Protein AF-A0A261B2J0-F1 (afdb_monomer_lite)

Structure (mmCIF, N/CA/C/O backbone):
data_AF-A0A261B2J0-F1
#
_entry.id   AF-A0A261B2J0-F1
#
loop_
_atom_site.group_PDB
_atom_site.id
_atom_site.type_symbol
_atom_site.label_atom_id
_atom_site.label_alt_id
_atom_site.label_comp_id
_atom_site.label_asym_id
_atom_site.label_entity_id
_atom_site.label_seq_id
_atom_site.pdbx_PDB_ins_code
_atom_site.Cartn_x
_atom_site.Cartn_y
_atom_site.Cartn_z
_atom_site.occupancy
_atom_site.B_iso_or_equiv
_atom_site.auth_seq_id
_atom_site.auth_comp_id
_atom_site.auth_asym_id
_atom_site.auth_atom_id
_atom_site.pdbx_PDB_model_num
ATOM 1 N N . MET A 1 1 ? -13.465 -10.242 9.540 1.00 48.06 1 MET A N 1
ATOM 2 C CA . MET A 1 1 ? -13.578 -9.423 8.308 1.00 48.06 1 MET A CA 1
ATOM 3 C C . MET A 1 1 ? -13.293 -7.939 8.554 1.00 48.06 1 MET A C 1
ATOM 5 O O . MET A 1 1 ? -12.699 -7.315 7.693 1.00 48.06 1 MET A O 1
ATOM 9 N N . GLN A 1 2 ? -13.593 -7.415 9.744 1.00 47.44 2 GLN A N 1
ATOM 10 C CA . GLN A 1 2 ? -13.411 -6.009 10.156 1.00 47.44 2 GLN A CA 1
ATOM 11 C C . GLN A 1 2 ? -11.952 -5.491 10.041 1.00 47.44 2 GLN A C 1
ATOM 13 O O . GLN A 1 2 ? -11.696 -4.393 9.567 1.00 47.44 2 GLN A O 1
ATOM 18 N N . TYR A 1 3 ? -10.954 -6.324 10.363 1.00 49.53 3 TYR A N 1
ATOM 19 C CA . TYR A 1 3 ? -9.532 -5.931 10.310 1.00 49.53 3 TYR A CA 1
ATOM 20 C C . TYR A 1 3 ? -8.932 -5.807 8.899 1.00 49.53 3 TYR A C 1
ATOM 22 O O . TYR A 1 3 ? -7.860 -5.228 8.753 1.00 49.53 3 TYR A O 1
ATOM 30 N N . MET A 1 4 ? -9.575 -6.361 7.861 1.00 52.12 4 MET A N 1
ATOM 31 C CA . MET A 1 4 ? -9.049 -6.270 6.487 1.00 52.12 4 MET A CA 1
ATOM 32 C C . MET A 1 4 ? -9.336 -4.914 5.834 1.00 52.12 4 MET A C 1
ATOM 34 O O . MET A 1 4 ? -8.642 -4.553 4.890 1.00 52.12 4 MET A O 1
ATOM 38 N N . LEU A 1 5 ? -10.332 -4.179 6.337 1.00 56.09 5 LEU A N 1
ATOM 39 C CA . LEU A 1 5 ? -10.784 -2.901 5.784 1.00 56.09 5 LEU A CA 1
ATOM 40 C C . LEU A 1 5 ? -9.900 -1.726 6.248 1.00 56.09 5 LEU A C 1
ATOM 42 O O . LEU A 1 5 ? -9.688 -0.773 5.511 1.00 56.09 5 LEU A O 1
ATOM 46 N N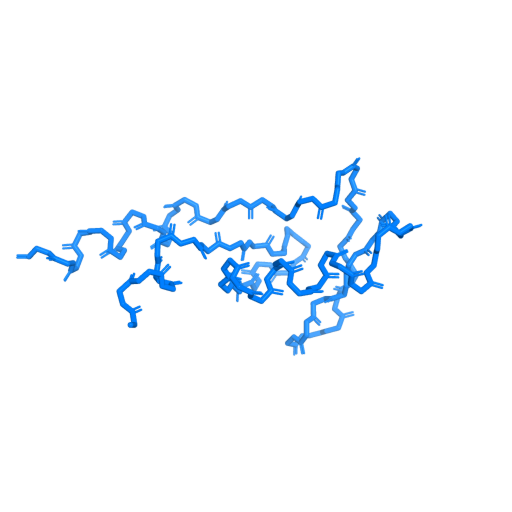 . ARG A 1 6 ? -9.284 -1.831 7.434 1.00 61.84 6 ARG A N 1
ATOM 47 C CA . ARG A 1 6 ? -8.509 -0.744 8.074 1.00 61.84 6 ARG A CA 1
ATOM 48 C C . ARG A 1 6 ? -7.079 -0.565 7.565 1.00 61.84 6 ARG A C 1
ATOM 50 O O . ARG A 1 6 ? -6.357 0.337 7.987 1.00 61.84 6 ARG A O 1
ATOM 57 N N . GLY A 1 7 ? -6.631 -1.440 6.676 1.00 71.94 7 GLY A N 1
ATOM 58 C CA . GLY A 1 7 ? -5.296 -1.377 6.106 1.00 71.94 7 GLY A CA 1
ATOM 59 C C . GLY A 1 7 ? -5.379 -1.589 4.613 1.00 71.94 7 GLY A C 1
ATOM 60 O O . GLY A 1 7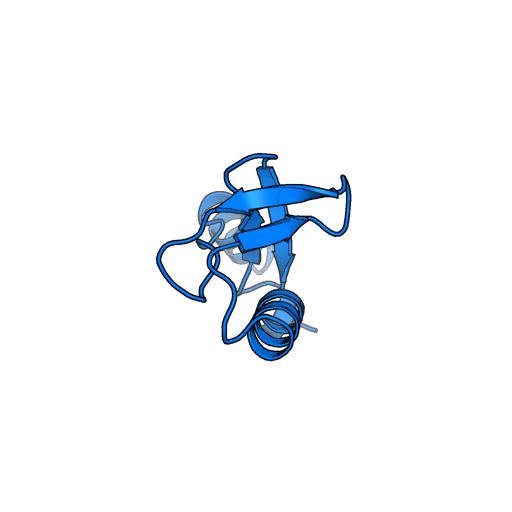 ? -5.373 -2.724 4.159 1.00 71.94 7 GLY A O 1
ATOM 61 N N . GLN A 1 8 ? -5.463 -0.495 3.864 1.00 87.81 8 GLN A N 1
ATOM 62 C CA . GLN A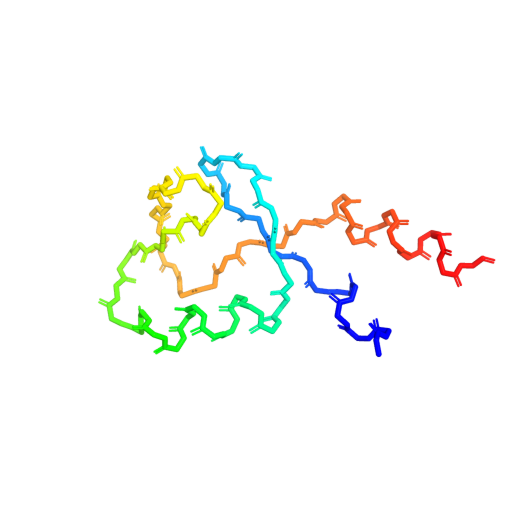 1 8 ? -5.434 -0.513 2.407 1.00 87.81 8 GLN A CA 1
ATOM 63 C C . GLN A 1 8 ? -4.117 0.094 1.942 1.00 87.81 8 GLN A C 1
ATOM 65 O O . GLN A 1 8 ? -3.783 1.212 2.329 1.00 87.81 8 GLN A O 1
ATOM 70 N N . GLN A 1 9 ? -3.362 -0.632 1.124 1.00 91.62 9 GLN A N 1
ATOM 71 C CA . GLN A 1 9 ? -2.195 -0.119 0.417 1.00 91.62 9 GLN A CA 1
ATOM 72 C C . GLN A 1 9 ? -2.512 0.158 -1.040 1.00 91.62 9 GLN A C 1
ATOM 74 O O . GLN A 1 9 ? -3.303 -0.560 -1.639 1.00 91.62 9 GLN A O 1
ATOM 79 N N . VAL A 1 10 ? -1.835 1.141 -1.626 1.00 92.62 10 VAL A N 1
ATOM 80 C CA . VAL A 1 10 ? -2.000 1.536 -3.026 1.00 92.62 10 VAL A CA 1
ATOM 81 C C . VAL A 1 10 ? -0.697 1.389 -3.809 1.00 92.62 10 VAL A C 1
ATOM 83 O O . VAL A 1 10 ? 0.390 1.715 -3.333 1.00 92.62 10 VAL A O 1
ATOM 86 N N . PHE A 1 11 ? -0.800 0.904 -5.044 1.00 93.00 11 PHE A N 1
ATOM 87 C CA . PHE A 1 11 ? 0.295 0.913 -6.009 1.00 93.00 11 PHE A CA 1
ATOM 88 C C . PHE A 1 11 ? 0.364 2.293 -6.667 1.00 93.00 11 PHE A C 1
ATOM 90 O O . PHE A 1 11 ? -0.432 2.590 -7.553 1.00 93.00 11 PHE A O 1
ATOM 97 N N . LYS A 1 12 ? 1.313 3.143 -6.255 1.00 90.88 12 LYS A N 1
ATOM 98 C CA . LYS A 1 12 ? 1.409 4.541 -6.729 1.00 90.88 12 LYS A CA 1
ATOM 99 C C . LYS A 1 12 ? 1.464 4.702 -8.257 1.00 90.88 12 LYS A C 1
ATOM 101 O O . LYS A 1 12 ? 0.991 5.705 -8.769 1.00 90.88 12 LYS A O 1
ATOM 106 N N . GLU A 1 13 ? 1.980 3.709 -8.983 1.00 92.94 13 GLU A N 1
ATOM 107 C CA . GLU A 1 13 ? 2.125 3.787 -10.443 1.00 92.94 13 GLU A CA 1
ATOM 108 C C . GLU A 1 13 ? 0.830 3.460 -11.214 1.00 92.94 13 GLU A C 1
ATOM 110 O O . GLU A 1 13 ? 0.744 3.753 -12.409 1.00 92.94 13 GLU A O 1
ATOM 115 N N . CYS A 1 14 ? -0.160 2.811 -10.579 1.00 94.56 14 CYS A N 1
ATOM 116 C CA . CYS A 1 14 ? -1.436 2.441 -11.219 1.00 94.56 14 CYS A CA 1
ATOM 117 C C . CYS A 1 14 ? -2.706 2.750 -10.410 1.00 94.56 14 CYS A C 1
ATOM 119 O O . CYS A 1 14 ? -3.795 2.556 -10.937 1.00 94.56 14 CYS A O 1
ATOM 121 N N . GLY A 1 15 ? -2.607 3.172 -9.150 1.00 92.94 15 GLY A N 1
ATOM 122 C CA . GLY A 1 15 ? -3.754 3.512 -8.299 1.00 92.94 15 GLY A CA 1
ATOM 123 C C . GLY A 1 15 ? -4.548 2.323 -7.741 1.00 92.94 15 GLY A C 1
ATOM 124 O O . GLY A 1 15 ? -5.407 2.515 -6.881 1.00 92.94 15 GLY A O 1
ATOM 125 N N . HIS A 1 16 ? -4.259 1.084 -8.154 1.00 95.00 16 HIS A N 1
ATOM 126 C CA . HIS A 1 16 ? -4.922 -0.090 -7.584 1.00 95.00 16 HIS A CA 1
ATOM 127 C C . HIS A 1 16 ? -4.579 -0.253 -6.107 1.00 95.00 16 HIS A C 1
ATOM 129 O O . HIS A 1 16 ? -3.441 -0.019 -5.696 1.00 95.00 16 HIS A O 1
ATOM 135 N N . SER A 1 17 ? -5.561 -0.691 -5.323 1.00 92.19 17 SER A N 1
ATOM 136 C CA . SER A 1 17 ? -5.399 -0.919 -3.890 1.00 92.19 17 SER A CA 1
ATOM 137 C C . SER A 1 17 ? -5.523 -2.395 -3.525 1.00 92.19 17 SER A C 1
ATOM 139 O O . SER A 1 17 ? -6.230 -3.153 -4.185 1.00 92.19 17 SER A O 1
ATOM 141 N N . ILE A 1 18 ? -4.832 -2.800 -2.465 1.00 91.06 18 ILE A N 1
ATOM 142 C CA . ILE A 1 18 ? -4.894 -4.134 -1.860 1.00 91.06 18 ILE A CA 1
ATOM 143 C C . ILE A 1 18 ? -4.955 -4.001 -0.339 1.00 91.06 18 ILE A C 1
ATOM 145 O O . ILE A 1 18 ? -4.544 -2.980 0.202 1.00 91.06 18 ILE A O 1
ATOM 149 N N . CYS A 1 19 ? -5.413 -5.042 0.353 1.00 90.00 19 CYS A N 1
ATOM 150 C CA . CYS A 1 19 ? -5.442 -5.039 1.813 1.00 90.00 19 CYS A CA 1
ATOM 151 C C . CYS A 1 19 ? -4.073 -5.331 2.443 1.00 90.00 19 CYS A C 1
ATOM 153 O O . CYS A 1 19 ? -3.193 -5.931 1.816 1.00 90.00 19 CYS A O 1
ATOM 155 N N . ASP A 1 20 ? -3.945 -5.014 3.731 1.00 86.44 20 ASP A N 1
ATOM 156 C CA . ASP A 1 20 ? -2.717 -5.143 4.522 1.00 86.44 20 ASP A CA 1
ATOM 157 C C . ASP A 1 20 ? -2.183 -6.570 4.548 1.00 86.44 20 ASP A C 1
ATOM 159 O O . ASP A 1 20 ? -0.987 -6.810 4.379 1.00 86.44 20 ASP A O 1
ATOM 163 N N . ALA A 1 21 ? -3.088 -7.546 4.627 1.00 88.12 21 ALA A N 1
ATOM 164 C CA . ALA A 1 21 ? -2.734 -8.957 4.544 1.00 88.12 21 ALA A CA 1
ATOM 165 C C . ALA A 1 21 ? -2.099 -9.307 3.184 1.00 88.12 21 ALA A C 1
ATOM 167 O O . ALA A 1 21 ? -1.106 -10.038 3.121 1.00 88.12 21 ALA A O 1
ATOM 168 N N . CYS A 1 22 ? -2.652 -8.784 2.086 1.00 90.12 22 CYS A N 1
ATOM 169 C CA . CYS A 1 22 ? -2.111 -8.986 0.744 1.00 90.12 22 CYS A CA 1
ATOM 170 C C . CYS A 1 22 ? -0.772 -8.264 0.564 1.00 90.12 22 CYS A C 1
ATOM 172 O O . CYS A 1 22 ? 0.174 -8.873 0.059 1.00 90.12 22 CYS A O 1
ATOM 174 N N . ALA A 1 23 ? -0.645 -7.022 1.036 1.00 88.12 23 ALA A N 1
ATOM 175 C CA . ALA A 1 23 ? 0.617 -6.295 0.984 1.00 88.12 23 ALA A CA 1
ATOM 176 C C . ALA A 1 23 ? 1.702 -6.976 1.826 1.00 88.12 23 ALA A C 1
ATOM 178 O O . ALA A 1 23 ? 2.844 -7.080 1.383 1.00 88.12 23 ALA A O 1
ATOM 179 N N . GLY A 1 24 ? 1.374 -7.487 3.014 1.00 86.50 24 GLY A N 1
ATOM 180 C CA . GLY A 1 24 ? 2.300 -8.241 3.859 1.00 86.50 24 GLY A CA 1
ATOM 181 C C . GLY A 1 24 ? 2.787 -9.534 3.198 1.00 86.50 24 GLY A C 1
ATOM 182 O O . GLY A 1 24 ? 3.970 -9.871 3.292 1.00 86.50 24 GLY A O 1
ATOM 183 N N . ARG A 1 25 ? 1.913 -10.246 2.473 1.00 88.56 25 ARG A N 1
ATOM 184 C CA . ARG A 1 25 ? 2.302 -11.419 1.666 1.00 88.56 25 ARG A CA 1
ATOM 185 C C . ARG A 1 25 ? 3.230 -11.037 0.512 1.00 88.56 25 ARG A C 1
ATOM 187 O O . ARG A 1 25 ? 4.285 -11.649 0.365 1.00 88.56 25 ARG A O 1
ATOM 194 N N . LEU A 1 26 ? 2.887 -10.000 -0.252 1.00 86.06 26 LEU A N 1
ATOM 195 C CA . LEU A 1 26 ? 3.710 -9.512 -1.367 1.00 86.06 26 LEU A CA 1
ATOM 196 C C . LEU A 1 26 ? 5.100 -9.060 -0.911 1.00 86.06 26 LEU A C 1
ATOM 198 O O . LEU A 1 26 ? 6.091 -9.348 -1.578 1.00 86.06 26 LEU A O 1
ATOM 202 N N . GLN A 1 27 ? 5.182 -8.416 0.250 1.00 80.88 27 GLN A N 1
ATOM 203 C CA . GLN A 1 27 ? 6.442 -8.011 0.872 1.00 80.88 27 GLN A CA 1
ATOM 204 C C . GLN A 1 27 ? 7.321 -9.195 1.260 1.00 80.88 27 GLN A C 1
ATOM 206 O O . GLN A 1 27 ? 8.526 -9.172 1.028 1.00 80.88 27 GLN A O 1
ATOM 211 N N . LYS A 1 28 ? 6.729 -10.254 1.826 1.00 83.50 28 LYS A N 1
ATOM 212 C CA . LYS A 1 28 ? 7.464 -11.474 2.189 1.00 83.50 28 LYS A CA 1
ATOM 213 C C . LYS A 1 28 ? 8.035 -12.191 0.963 1.00 83.50 28 LYS A C 1
ATOM 215 O O . LYS A 1 28 ? 9.152 -12.689 1.043 1.00 83.50 28 LYS A O 1
ATOM 220 N N . LEU A 1 29 ? 7.305 -12.204 -0.154 1.00 81.38 29 LEU A N 1
ATOM 221 C CA . LEU A 1 29 ? 7.766 -12.802 -1.414 1.00 81.38 29 LEU A CA 1
ATOM 222 C C . LEU A 1 29 ? 8.898 -12.002 -2.075 1.00 81.3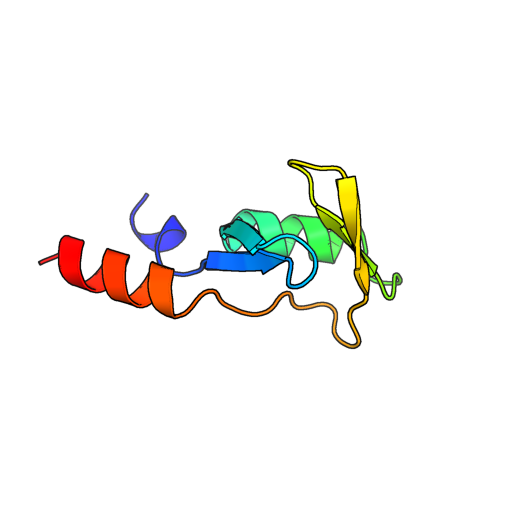8 29 LEU A C 1
ATOM 224 O O . LEU A 1 29 ? 9.726 -12.572 -2.777 1.00 81.38 29 LEU A O 1
ATOM 228 N N . ASN A 1 30 ? 8.951 -10.691 -1.837 1.00 75.19 30 ASN A N 1
ATOM 229 C CA . ASN A 1 30 ? 9.843 -9.767 -2.537 1.00 75.19 30 ASN A CA 1
ATOM 230 C C . ASN A 1 30 ? 10.862 -9.088 -1.605 1.00 75.19 30 ASN A C 1
ATOM 232 O O . ASN A 1 30 ? 11.308 -7.984 -1.900 1.00 75.19 30 ASN A O 1
ATOM 236 N N . ARG A 1 31 ? 11.255 -9.736 -0.495 1.00 68.12 31 ARG A N 1
ATOM 237 C CA . ARG A 1 31 ? 12.105 -9.145 0.568 1.00 68.12 31 ARG A CA 1
ATOM 238 C C . ARG A 1 31 ? 13.401 -8.477 0.085 1.00 68.12 31 ARG A C 1
ATOM 240 O O . ARG A 1 31 ? 13.853 -7.545 0.735 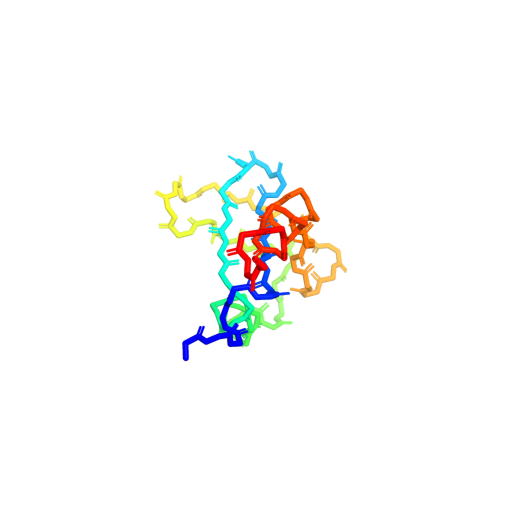1.00 68.12 31 ARG A O 1
ATOM 247 N N . ASN A 1 32 ? 13.953 -8.912 -1.049 1.00 71.75 32 ASN A N 1
ATOM 248 C CA . ASN A 1 32 ? 15.193 -8.375 -1.627 1.00 71.75 32 ASN A CA 1
ATOM 249 C C . ASN A 1 32 ? 14.972 -7.607 -2.944 1.00 71.75 32 ASN A C 1
ATOM 251 O O . ASN A 1 32 ? 15.928 -7.362 -3.678 1.00 71.75 32 ASN A O 1
ATOM 255 N N . ARG A 1 33 ? 13.726 -7.266 -3.298 1.00 74.44 33 ARG A N 1
ATOM 256 C CA . ARG A 1 33 ? 13.415 -6.531 -4.531 1.00 74.44 33 ARG A CA 1
ATOM 257 C C . ARG A 1 33 ? 13.061 -5.083 -4.217 1.00 74.44 33 ARG A C 1
ATOM 259 O O . ARG A 1 33 ? 12.239 -4.806 -3.353 1.00 74.44 33 ARG A O 1
ATOM 266 N N . LEU A 1 34 ? 13.617 -4.168 -5.007 1.00 82.94 34 LEU A N 1
ATOM 267 C CA . LEU A 1 34 ? 13.299 -2.732 -4.988 1.00 82.94 34 LEU A CA 1
ATOM 268 C C . LEU A 1 34 ? 12.023 -2.397 -5.786 1.00 82.94 34 LEU A C 1
ATOM 270 O O . LEU A 1 34 ? 11.801 -1.258 -6.197 1.00 82.94 34 LEU A O 1
ATOM 274 N N . HIS A 1 35 ? 11.200 -3.405 -6.076 1.00 87.19 35 HIS A N 1
ATOM 275 C CA . HIS A 1 35 ? 9.957 -3.244 -6.812 1.00 87.19 35 HIS A CA 1
ATOM 276 C C . HIS A 1 35 ? 8.930 -4.299 -6.406 1.00 87.19 35 HIS A C 1
ATOM 278 O O . HIS A 1 35 ? 9.270 -5.405 -5.980 1.00 87.19 35 HIS A O 1
ATOM 284 N N . VAL A 1 36 ? 7.662 -3.959 -6.611 1.00 88.69 36 VAL A N 1
ATOM 285 C CA . VAL A 1 36 ? 6.520 -4.864 -6.483 1.00 88.69 36 VAL A CA 1
ATOM 286 C C . VAL A 1 36 ? 5.643 -4.751 -7.723 1.00 88.69 36 VAL A C 1
ATOM 288 O O . VAL A 1 36 ? 5.527 -3.682 -8.319 1.00 88.69 36 VAL A O 1
ATOM 291 N N . VAL A 1 37 ? 5.040 -5.864 -8.127 1.00 90.25 37 VAL A N 1
ATOM 292 C CA . VAL A 1 37 ? 4.168 -5.925 -9.302 1.00 90.25 37 VAL A CA 1
ATOM 293 C C . VAL A 1 37 ? 2.720 -5.871 -8.837 1.00 90.25 37 VAL A C 1
ATOM 295 O O . VAL A 1 37 ? 2.326 -6.620 -7.942 1.00 90.25 37 VAL A O 1
ATOM 298 N N . CYS A 1 38 ? 1.933 -4.976 -9.431 1.00 91.19 38 CYS A N 1
ATOM 299 C CA . CYS A 1 38 ? 0.500 -4.923 -9.184 1.00 91.19 38 CYS A CA 1
ATOM 300 C C . CYS A 1 38 ? -0.163 -6.219 -9.683 1.00 91.19 38 CYS A C 1
ATOM 302 O O . CYS A 1 38 ? -0.059 -6.508 -10.873 1.00 91.19 38 CYS A O 1
ATOM 304 N N . PRO A 1 39 ? -0.883 -6.976 -8.837 1.00 91.69 39 PRO A N 1
ATOM 305 C CA . PRO A 1 39 ? -1.514 -8.228 -9.256 1.00 91.69 39 PRO A CA 1
ATOM 306 C C . PRO A 1 39 ? -2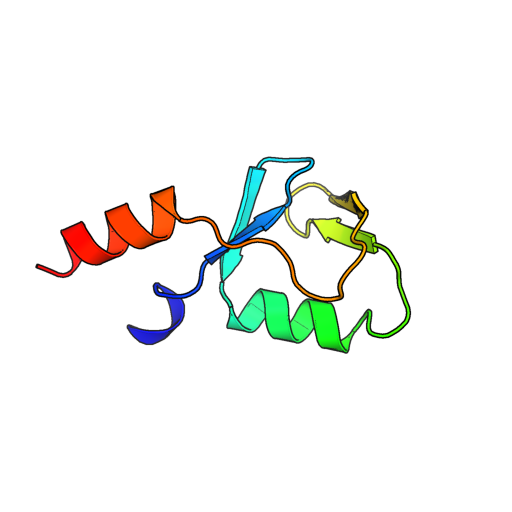.696 -8.020 -10.215 1.00 91.69 39 PRO A C 1
ATOM 308 O O . PRO A 1 39 ? -3.089 -8.953 -10.904 1.00 91.69 39 PRO A O 1
ATOM 311 N N . THR A 1 40 ? -3.267 -6.813 -10.264 1.00 94.12 40 THR A N 1
ATOM 312 C CA . THR A 1 40 ? -4.434 -6.500 -11.102 1.00 94.12 40 THR A CA 1
ATOM 313 C C . THR A 1 40 ? -4.043 -6.165 -12.538 1.00 94.12 40 THR A C 1
ATOM 315 O O . THR A 1 40 ? -4.714 -6.581 -13.473 1.00 94.12 40 THR A O 1
ATOM 318 N N . CYS A 1 41 ? -2.971 -5.390 -12.725 1.00 96.12 41 CYS A N 1
ATOM 319 C CA . CYS A 1 41 ? -2.598 -4.854 -14.040 1.00 96.12 41 CYS A CA 1
ATOM 320 C C . CYS A 1 41 ? -1.127 -5.063 -14.416 1.00 96.12 41 CYS A C 1
ATOM 322 O O . CYS A 1 41 ? -0.663 -4.502 -15.404 1.00 96.12 41 CYS A O 1
ATOM 324 N N . ASN A 1 42 ? -0.374 -5.821 -13.615 1.00 93.69 42 ASN A N 1
ATOM 325 C CA . ASN A 1 42 ? 1.046 -6.128 -13.809 1.00 93.69 42 ASN A CA 1
ATOM 326 C C . ASN A 1 42 ? 1.981 -4.912 -13.899 1.00 93.69 42 ASN A C 1
ATOM 328 O O . ASN A 1 42 ? 3.153 -5.051 -14.250 1.00 93.69 42 ASN A O 1
ATOM 332 N N . ARG A 1 43 ? 1.510 -3.712 -13.534 1.00 95.19 43 ARG A N 1
ATOM 333 C CA . ARG A 1 43 ? 2.366 -2.528 -13.495 1.00 95.19 43 ARG A CA 1
ATOM 334 C C . ARG A 1 43 ? 3.392 -2.647 -12.369 1.00 95.19 43 ARG A C 1
ATOM 336 O O . ARG A 1 43 ? 3.044 -2.925 -11.219 1.00 95.19 43 ARG A O 1
ATOM 343 N N . ILE A 1 44 ? 4.652 -2.404 -12.714 1.00 91.38 44 ILE A N 1
ATOM 344 C CA . ILE A 1 44 ? 5.774 -2.381 -11.777 1.00 91.38 44 ILE A CA 1
ATOM 345 C C . ILE A 1 44 ? 5.705 -1.088 -10.966 1.00 91.38 44 ILE A C 1
ATOM 347 O O . ILE A 1 44 ? 5.582 -0.005 -11.525 1.00 91.38 44 ILE A O 1
ATOM 351 N N . THR A 1 45 ? 5.787 -1.206 -9.645 1.00 89.31 45 THR A N 1
ATOM 352 C CA . THR A 1 45 ? 5.937 -0.083 -8.719 1.00 89.31 45 THR A CA 1
ATOM 353 C C . THR A 1 45 ? 7.300 -0.169 -8.056 1.00 89.31 45 THR A C 1
ATOM 355 O O . THR A 1 45 ? 7.571 -1.110 -7.309 1.00 89.31 45 THR A O 1
ATOM 358 N N . HIS A 1 46 ? 8.154 0.818 -8.321 1.00 87.50 46 HIS A N 1
ATOM 359 C CA . HIS A 1 46 ? 9.454 0.938 -7.666 1.00 87.50 46 HIS A CA 1
ATOM 360 C C . HIS A 1 46 ? 9.281 1.469 -6.249 1.00 87.50 46 HIS A C 1
ATOM 362 O O . HIS A 1 46 ? 8.586 2.468 -6.021 1.00 87.50 46 HIS A O 1
ATOM 368 N N . THR A 1 47 ? 9.915 0.796 -5.298 1.00 78.31 47 THR A N 1
ATOM 369 C CA . THR A 1 47 ? 9.776 1.115 -3.887 1.00 78.31 47 THR A CA 1
ATOM 370 C C . THR A 1 47 ? 11.129 1.131 -3.190 1.00 78.31 47 THR A C 1
ATOM 372 O O . THR A 1 47 ? 11.934 0.214 -3.324 1.00 78.31 47 THR A O 1
ATOM 375 N N . ASN A 1 48 ? 11.365 2.205 -2.439 1.00 73.44 48 ASN A N 1
ATOM 376 C CA . ASN A 1 48 ? 12.593 2.418 -1.668 1.00 73.44 48 ASN A CA 1
ATOM 377 C C . ASN A 1 48 ? 12.498 1.758 -0.282 1.00 73.44 48 ASN A C 1
ATOM 379 O O . ASN A 1 48 ? 13.484 1.658 0.439 1.00 73.44 48 ASN A O 1
ATOM 383 N N . SER A 1 49 ? 11.293 1.326 0.096 1.00 67.94 49 SER A N 1
ATOM 384 C CA . SER A 1 49 ? 11.016 0.538 1.291 1.00 67.94 49 SER A CA 1
ATOM 385 C C . SER A 1 49 ? 10.248 -0.715 0.886 1.00 67.94 49 SER A C 1
ATOM 387 O O . SER A 1 49 ? 9.576 -0.734 -0.138 1.00 67.94 49 SER A O 1
ATOM 389 N N . TYR A 1 50 ? 10.270 -1.768 1.685 1.00 67.19 50 TYR A N 1
ATOM 390 C CA . TYR A 1 50 ? 9.426 -2.932 1.409 1.00 67.19 50 TYR A CA 1
ATOM 391 C C . TYR A 1 50 ? 7.923 -2.576 1.482 1.00 67.19 50 TYR A C 1
ATOM 393 O O . TYR A 1 50 ? 7.110 -3.223 0.834 1.00 67.19 50 TYR A O 1
ATOM 401 N N . LYS A 1 51 ? 7.528 -1.506 2.183 1.00 76.94 51 LYS A N 1
ATOM 402 C CA . LYS A 1 51 ? 6.118 -1.159 2.404 1.00 76.94 51 LYS A CA 1
ATOM 403 C C . LYS A 1 51 ? 5.523 -0.355 1.248 1.00 76.94 51 LYS A C 1
ATOM 405 O O . LYS A 1 51 ? 6.041 0.697 0.877 1.00 76.94 51 LYS A O 1
ATOM 410 N N . LEU A 1 52 ? 4.379 -0.822 0.747 1.00 85.50 52 LEU A N 1
ATOM 411 C CA . LEU A 1 52 ? 3.494 -0.026 -0.102 1.00 85.50 52 LEU A CA 1
ATOM 412 C C . LEU A 1 52 ? 2.825 1.094 0.724 1.00 85.50 52 LEU A C 1
ATOM 414 O O . LEU A 1 52 ? 2.512 0.872 1.900 1.00 85.50 52 LEU A O 1
ATOM 418 N N . PRO A 1 53 ? 2.588 2.279 0.135 1.00 88.88 53 PRO A N 1
ATOM 419 C CA . PRO A 1 53 ? 1.925 3.385 0.818 1.00 88.88 53 PRO A CA 1
ATOM 420 C C . PRO A 1 53 ? 0.466 3.049 1.140 1.00 88.88 53 PRO A C 1
ATOM 422 O O . PRO A 1 53 ? -0.182 2.310 0.399 1.00 88.88 53 PRO A O 1
ATOM 425 N N . LYS A 1 54 ? -0.057 3.611 2.235 1.00 89.81 54 LYS A N 1
ATOM 426 C CA . LYS A 1 54 ? -1.474 3.486 2.602 1.00 89.81 54 LYS A CA 1
ATOM 427 C C . LYS A 1 54 ? -2.365 4.317 1.673 1.00 89.81 54 LYS A C 1
ATOM 429 O O . LYS A 1 54 ? -1.979 5.406 1.259 1.00 89.81 54 LYS A O 1
ATOM 434 N N . ASN A 1 55 ? -3.570 3.826 1.403 1.00 90.25 55 ASN A N 1
ATOM 435 C CA . ASN A 1 55 ? -4.638 4.576 0.750 1.00 90.25 55 ASN A CA 1
ATOM 436 C C . ASN A 1 55 ? -5.513 5.256 1.814 1.00 90.25 55 ASN A C 1
ATOM 438 O O . ASN A 1 55 ? -6.524 4.696 2.231 1.00 90.25 55 ASN A O 1
ATOM 442 N N . TYR A 1 56 ? -5.099 6.437 2.280 1.00 88.88 56 TYR A N 1
ATOM 443 C CA . TYR A 1 56 ? -5.802 7.154 3.351 1.00 88.88 56 TYR A CA 1
ATOM 444 C C . TYR A 1 56 ? -7.238 7.537 2.982 1.00 88.88 56 TYR A C 1
ATOM 446 O O . TYR A 1 56 ? -8.111 7.392 3.824 1.00 88.88 56 TYR A O 1
ATOM 454 N N . ALA A 1 57 ? -7.497 7.921 1.727 1.00 88.38 57 ALA A N 1
ATOM 455 C CA . ALA A 1 57 ? -8.845 8.262 1.270 1.00 88.38 57 ALA A CA 1
ATOM 456 C C . ALA A 1 57 ? -9.810 7.070 1.378 1.00 88.38 57 ALA A C 1
ATOM 458 O O . ALA A 1 57 ? -10.951 7.217 1.804 1.00 88.38 57 ALA A O 1
ATOM 459 N N . LEU A 1 58 ? -9.345 5.869 1.016 1.00 86.12 58 LEU A N 1
ATOM 460 C CA . LEU A 1 58 ? -10.166 4.668 1.142 1.00 86.12 58 LEU A CA 1
ATOM 461 C C . LEU A 1 58 ? -10.330 4.243 2.605 1.00 86.12 58 LEU A C 1
ATOM 463 O O . LEU A 1 58 ? -11.413 3.814 2.978 1.00 86.12 58 LEU A O 1
ATOM 467 N N . ILE A 1 59 ? -9.283 4.375 3.424 1.00 87.50 59 ILE A N 1
ATOM 468 C CA . ILE A 1 59 ? -9.354 4.082 4.864 1.00 87.50 59 ILE A CA 1
ATOM 469 C C . ILE A 1 59 ? -10.386 4.993 5.542 1.00 87.50 59 ILE A C 1
ATOM 471 O O . ILE A 1 59 ? -11.263 4.486 6.231 1.00 87.50 59 ILE A O 1
ATOM 475 N N . GLU A 1 60 ? -10.334 6.301 5.284 1.00 88.25 60 GLU A N 1
ATOM 476 C CA . GLU A 1 60 ? -11.272 7.287 5.836 1.00 88.25 60 GLU A CA 1
ATOM 477 C C . GLU A 1 60 ? -12.718 6.993 5.413 1.00 88.25 60 GLU A C 1
ATOM 479 O O . GLU A 1 60 ? -13.613 6.937 6.253 1.00 88.25 60 GLU A O 1
ATOM 484 N N . LEU A 1 61 ? -12.949 6.699 4.127 1.00 87.56 61 LEU A N 1
ATOM 485 C CA . LEU A 1 61 ? -14.279 6.325 3.639 1.00 87.56 61 LEU A CA 1
ATOM 486 C C . LEU A 1 61 ? -14.818 5.069 4.340 1.00 87.56 61 LEU A C 1
ATOM 488 O O . LEU A 1 61 ? -16.001 4.992 4.654 1.00 87.56 61 LEU A O 1
ATOM 492 N N . MET A 1 62 ? -13.965 4.075 4.581 1.00 84.62 62 MET A N 1
ATOM 493 C CA . MET A 1 62 ? -14.371 2.847 5.265 1.00 84.62 62 MET A CA 1
ATOM 494 C C . MET A 1 62 ? -14.688 3.100 6.739 1.00 84.62 62 MET A C 1
ATOM 496 O O . MET A 1 62 ? -15.682 2.580 7.231 1.00 84.62 62 MET A O 1
ATOM 500 N N . GLU A 1 63 ? -13.902 3.932 7.423 1.00 85.44 63 GLU A N 1
ATOM 501 C CA . GLU A 1 63 ? -14.164 4.343 8.809 1.00 85.44 63 GLU A CA 1
ATOM 502 C C . GLU A 1 63 ? -15.486 5.118 8.944 1.00 85.44 63 GLU A C 1
ATOM 504 O O . GLU A 1 63 ? -16.208 4.938 9.927 1.00 85.44 63 GLU A O 1
ATOM 509 N N . MET A 1 64 ? -15.844 5.921 7.937 1.00 86.00 64 MET A N 1
ATOM 510 C CA . MET A 1 64 ? -17.137 6.610 7.874 1.00 86.00 64 MET A CA 1
ATOM 511 C C . MET A 1 64 ? -18.323 5.659 7.667 1.00 86.00 64 MET A C 1
ATOM 513 O O . MET A 1 64 ? -19.397 5.927 8.188 1.00 86.00 64 MET A O 1
ATOM 517 N N . LEU A 1 65 ? -18.148 4.575 6.903 1.00 83.19 65 LEU A N 1
ATOM 518 C CA . LEU A 1 65 ? -19.203 3.586 6.628 1.00 83.19 65 LEU A CA 1
ATOM 519 C C . LEU A 1 65 ? -19.390 2.558 7.761 1.00 83.19 65 LEU A C 1
ATOM 521 O O . LEU A 1 65 ? -20.368 1.815 7.751 1.00 83.19 65 LEU A O 1
ATOM 525 N N . GLU A 1 66 ? -18.443 2.469 8.700 1.00 76.19 66 GLU A N 1
ATOM 526 C CA . GLU A 1 66 ? -18.526 1.607 9.892 1.00 76.19 66 GLU A CA 1
ATOM 527 C C . GLU A 1 66 ? -19.361 2.232 11.039 1.00 76.19 66 GLU A C 1
ATOM 529 O O . GLU A 1 66 ? -19.538 1.578 12.069 1.00 76.19 66 GLU A O 1
ATOM 534 N N . HIS A 1 67 ? -19.883 3.455 10.861 1.00 55.44 67 HIS A N 1
ATOM 535 C CA . HIS A 1 67 ? -20.775 4.173 11.787 1.00 55.44 67 HIS A CA 1
ATOM 536 C C . HIS A 1 67 ? -22.191 4.319 11.213 1.00 55.44 67 HIS A C 1
ATOM 538 O O . HIS A 1 67 ? -23.130 4.437 12.035 1.00 55.44 67 HIS A O 1
#

pLDDT: mean 82.63, std 12.33, range [47.44, 96.12]

InterPro domains:
  IPR013083 Zinc finger, RING/FYVE/PHD-type [G3DSA:3.30.40.10] (3-67)
  IPR017907 Zinc finger, RING-type, conserved site [PS00518] (14-23)
  IPR018957 Zinc finger, C3HC4 RING-type [PF00097] (9-41)
  IPR052667 E3 ubiquitin-protein ligase RING-type [PTHR47156] (10-66)

Organism: Caenorhabditis remanei (NCBI:txid31234)

Sequence (67 aa):
MQYMLRGQQVFKECGHSICDACAGRLQKLNRNRLHVVCPTCNRITHTNSYKLPKNYALIELMEMLEH

Radius of gyration: 12.24 Å; chains: 1; bounding box: 36×21×26 Å

Foldseek 3Di:
DVQQQQFWFAQVVPGDIGTPVVLVVQLVVQVPDQWGADPPPRDIRGHPDSGGHTPVVSNVVVVVVVD

Secondary structure (DSSP, 8-state):
-GGGTS-EEE-TTT--EEEHHHHHHHHHHTTT-SEEE-TTT--EEE-SSSSPPB-HHHHHHHHHHT-